Protein AF-A0A0B6RYE3-F1 (afdb_monomer_lite)

Sequence (145 aa):
MACMPGMAGQAITRSTQTKESIMPDEIMSYPKNVFTNDGQSDVDGFAPKLGAVAAQIKAAGKITVYYGFHGDDNGRLLVVFSADELEKSRDMAAGFPDATLVQVNGPNDPKIDYAKHNKDGQALFTWCDSDTYIKANKLLPDIIP

Radius of gyration: 22.28 Å; chains: 1; bounding box: 40×83×50 Å

Secondary structure (DSSP, 8-state):
------------------------SSEEEEGGGEEEE-S---HHHHHHHHHHHHHHHHHT-SEEEEESEEE-TTS-EEEEPPHHHHHHHHHHHTT-TTEEEEE-SSTT-TT--HHHHHHH--EEE-STTHHHHHHHTT-STTS--

Organism: Burkholderia plantarii (NCBI:txid41899)

Structure (mmCIF, N/CA/C/O backbone):
data_AF-A0A0B6RYE3-F1
#
_entry.id   AF-A0A0B6RYE3-F1
#
loop_
_atom_site.group_PDB
_atom_site.id
_atom_site.type_symbol
_atom_site.label_atom_id
_atom_site.label_alt_id
_atom_site.label_comp_id
_atom_site.label_asym_id
_atom_site.label_entity_id
_atom_site.label_seq_id
_atom_site.pdbx_PDB_ins_code
_atom_site.Cartn_x
_atom_site.Cartn_y
_atom_site.Cartn_z
_atom_site.occupancy
_atom_site.B_iso_or_equiv
_atom_site.auth_seq_id
_atom_site.auth_comp_id
_atom_site.auth_asym_id
_atom_site.auth_atom_id
_atom_site.pdbx_PDB_model_num
ATOM 1 N N . MET A 1 1 ? 23.753 69.635 -33.282 1.00 43.53 1 MET A N 1
ATOM 2 C CA . MET A 1 1 ? 23.540 68.171 -33.304 1.00 43.53 1 MET A CA 1
ATOM 3 C C . MET A 1 1 ? 23.662 67.682 -31.864 1.00 43.53 1 MET A C 1
ATOM 5 O O . MET A 1 1 ? 24.774 67.602 -31.377 1.00 43.53 1 MET A O 1
ATOM 9 N N . ALA A 1 2 ? 22.619 67.672 -31.030 1.00 42.03 2 ALA A N 1
ATOM 10 C CA . ALA A 1 2 ? 21.411 66.835 -31.069 1.00 42.03 2 ALA A CA 1
ATOM 11 C C . ALA A 1 2 ? 21.732 65.328 -31.034 1.00 42.03 2 ALA A C 1
ATOM 13 O O . ALA A 1 2 ? 22.058 64.762 -32.071 1.00 42.03 2 ALA A O 1
ATOM 14 N N . CYS A 1 3 ? 21.696 64.729 -29.834 1.00 39.06 3 CYS A N 1
ATOM 15 C CA . CYS A 1 3 ? 20.717 63.705 -29.419 1.00 39.06 3 CYS A CA 1
ATOM 16 C C . CYS A 1 3 ? 21.168 63.010 -28.112 1.00 39.06 3 CYS A C 1
ATOM 18 O O . CYS A 1 3 ? 22.161 62.293 -28.098 1.00 39.06 3 CYS A O 1
ATOM 20 N N . MET A 1 4 ? 20.404 63.199 -27.027 1.00 44.03 4 MET A N 1
ATOM 21 C CA . MET A 1 4 ? 20.179 62.147 -26.014 1.00 44.03 4 MET A CA 1
ATOM 22 C C . MET A 1 4 ? 19.138 61.165 -26.587 1.00 44.03 4 MET A C 1
ATOM 24 O O . MET A 1 4 ? 18.343 61.609 -27.422 1.00 44.03 4 MET A O 1
ATOM 28 N N . PRO A 1 5 ? 19.128 59.862 -26.230 1.00 49.38 5 PRO A N 1
ATOM 29 C CA . PRO A 1 5 ? 18.473 59.343 -25.005 1.00 49.38 5 PRO A CA 1
ATOM 30 C C . PRO A 1 5 ? 19.225 58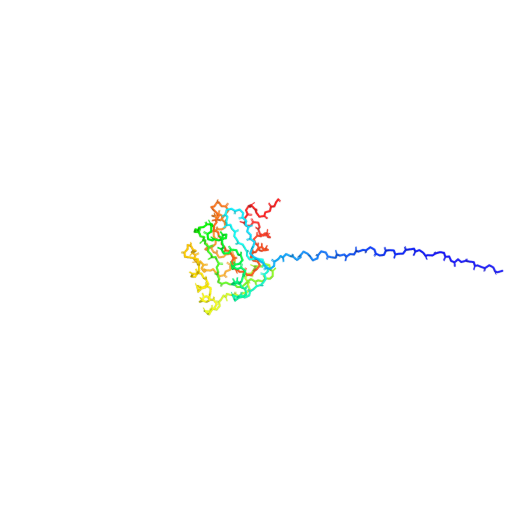.101 -24.434 1.00 49.38 5 PRO A C 1
ATOM 32 O O . PRO A 1 5 ? 20.230 57.689 -24.990 1.00 49.38 5 PRO A O 1
ATOM 35 N N . GLY A 1 6 ? 18.878 57.427 -23.338 1.00 38.09 6 GLY A N 1
ATOM 36 C CA . GLY A 1 6 ? 17.707 57.442 -22.476 1.00 38.09 6 GLY A CA 1
ATOM 37 C C . GLY A 1 6 ? 17.902 56.470 -21.300 1.00 38.09 6 GLY A C 1
ATOM 38 O O . GLY A 1 6 ? 18.824 55.656 -21.276 1.00 38.09 6 GLY A O 1
ATOM 39 N N . MET A 1 7 ? 17.017 56.600 -20.315 1.00 48.56 7 MET A N 1
ATOM 40 C CA . MET A 1 7 ? 16.872 55.711 -19.166 1.00 48.56 7 MET A CA 1
ATOM 41 C C . MET A 1 7 ? 16.452 54.291 -19.576 1.00 48.56 7 MET A C 1
ATOM 43 O O . MET A 1 7 ? 15.540 54.121 -20.379 1.00 48.56 7 MET A O 1
ATOM 47 N N . ALA A 1 8 ? 17.016 53.292 -18.905 1.00 48.19 8 ALA A N 1
ATOM 48 C CA . ALA A 1 8 ? 16.387 52.006 -18.604 1.00 48.19 8 ALA A CA 1
ATOM 49 C C . ALA A 1 8 ? 17.060 51.536 -17.304 1.00 48.19 8 ALA A C 1
ATOM 51 O O . ALA A 1 8 ? 18.280 51.495 -17.224 1.00 48.19 8 ALA A O 1
ATOM 52 N N . GLY A 1 9 ? 16.376 51.348 -16.183 1.00 39.22 9 GLY A N 1
ATOM 53 C CA . GLY A 1 9 ? 15.150 50.585 -16.021 1.00 39.22 9 GLY A CA 1
ATOM 54 C C . GLY A 1 9 ? 15.524 49.412 -15.118 1.00 39.22 9 GLY A C 1
ATOM 55 O O . GLY A 1 9 ? 16.202 48.489 -15.555 1.00 39.22 9 GLY A O 1
ATOM 56 N N . GLN A 1 10 ? 15.162 49.499 -13.837 1.00 48.09 10 GLN A N 1
ATOM 57 C CA . GLN A 1 10 ? 15.304 48.404 -12.879 1.00 48.09 10 GLN A CA 1
ATOM 58 C C . GLN A 1 10 ? 14.607 47.157 -13.429 1.00 48.09 10 GLN A C 1
ATOM 60 O O . GLN A 1 10 ? 13.411 47.191 -13.708 1.00 48.09 10 GLN A O 1
ATOM 65 N N . ALA A 1 11 ? 15.331 46.046 -13.509 1.00 42.38 11 ALA A N 1
ATOM 66 C CA . ALA A 1 11 ? 14.734 44.726 -13.623 1.00 42.38 11 ALA A CA 1
ATOM 67 C C . ALA A 1 11 ? 15.132 43.925 -12.382 1.00 42.38 11 ALA A C 1
ATOM 69 O O . ALA A 1 11 ? 16.135 43.219 -12.352 1.00 42.38 11 ALA A O 1
ATOM 70 N N . ILE A 1 12 ? 14.326 44.081 -11.331 1.00 49.03 12 ILE A N 1
ATOM 71 C CA . ILE A 1 12 ? 14.218 43.095 -10.260 1.00 49.03 12 ILE A CA 1
ATOM 72 C C . ILE A 1 12 ? 13.528 41.893 -10.905 1.00 49.03 12 ILE A C 1
ATOM 74 O O . ILE A 1 12 ? 12.302 41.872 -11.034 1.00 49.03 12 ILE A O 1
ATOM 78 N N . THR A 1 13 ? 14.291 40.908 -11.371 1.00 44.50 13 THR A N 1
ATOM 79 C CA . THR A 1 13 ? 13.702 39.630 -11.769 1.00 44.50 13 THR A CA 1
ATOM 80 C C . THR A 1 13 ? 13.305 38.891 -10.505 1.00 44.50 13 THR A C 1
ATOM 82 O O . THR A 1 13 ? 14.133 38.354 -9.771 1.00 44.50 13 THR A O 1
ATOM 85 N N . ARG A 1 14 ? 11.999 38.958 -10.244 1.00 41.44 14 ARG A N 1
ATOM 86 C CA . ARG A 1 14 ? 11.273 38.187 -9.244 1.00 41.44 14 ARG A CA 1
ATOM 87 C C . ARG A 1 14 ? 11.556 36.698 -9.407 1.00 41.44 14 ARG A C 1
ATOM 89 O O . ARG A 1 14 ? 11.612 36.184 -10.522 1.00 41.44 14 ARG A O 1
ATOM 96 N N . SER A 1 15 ? 11.645 36.042 -8.258 1.00 50.03 15 SER A N 1
ATOM 97 C CA . SER A 1 15 ? 11.611 34.600 -8.075 1.00 50.03 15 SER A CA 1
ATOM 98 C C . SER A 1 15 ? 10.591 33.921 -8.985 1.00 50.03 15 SER A C 1
ATOM 100 O O . SER A 1 15 ? 9.408 34.256 -8.964 1.00 50.03 15 SER A O 1
ATOM 102 N N . THR A 1 16 ? 11.032 32.884 -9.685 1.00 39.22 16 THR A N 1
ATOM 103 C CA . THR A 1 16 ? 10.190 31.715 -9.931 1.00 39.22 16 THR A CA 1
ATOM 104 C C . THR A 1 16 ? 10.890 30.547 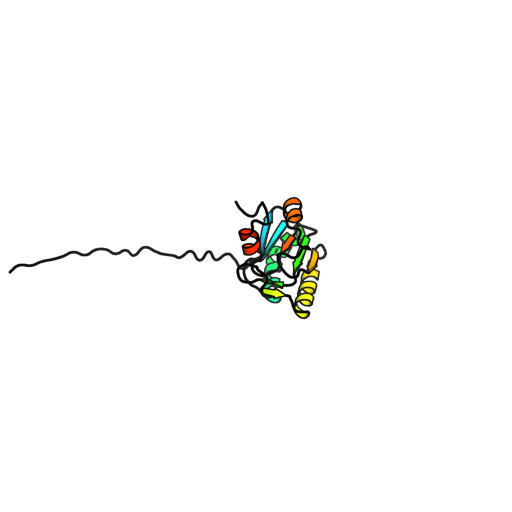-9.266 1.00 39.22 16 THR A C 1
ATOM 106 O O . THR A 1 16 ? 11.658 29.803 -9.859 1.00 39.22 16 THR A O 1
ATOM 109 N N . GLN A 1 17 ? 10.660 30.452 -7.959 1.00 43.00 17 GLN A N 1
ATOM 110 C CA . GLN A 1 17 ? 10.772 29.191 -7.255 1.00 43.00 17 GLN A CA 1
ATOM 111 C C . GLN A 1 17 ? 9.653 28.334 -7.856 1.00 43.00 17 GLN A C 1
ATOM 113 O O . GLN A 1 17 ? 8.482 28.480 -7.500 1.00 43.00 17 GLN A O 1
ATOM 118 N N . THR A 1 18 ? 9.970 27.548 -8.884 1.00 40.44 18 THR A N 1
ATOM 119 C CA . THR A 1 18 ? 9.106 26.442 -9.281 1.00 40.44 18 THR A CA 1
ATOM 120 C C . THR A 1 18 ? 8.954 25.581 -8.042 1.00 40.44 18 THR A C 1
ATOM 122 O O . THR A 1 18 ? 9.945 25.114 -7.489 1.00 40.44 18 THR A O 1
ATOM 125 N N . LYS A 1 19 ? 7.714 25.473 -7.558 1.00 43.47 19 LYS A N 1
ATOM 126 C CA . LYS A 1 19 ? 7.309 24.506 -6.545 1.00 43.47 19 LYS A CA 1
ATOM 127 C C . LYS A 1 19 ? 7.771 23.127 -7.011 1.00 43.47 19 LYS A C 1
ATOM 129 O O . LYS A 1 19 ? 7.059 22.458 -7.751 1.00 43.47 19 LYS A O 1
ATOM 134 N N . GLU A 1 20 ? 8.933 22.694 -6.553 1.00 40.88 20 GLU A N 1
ATOM 135 C CA . GLU A 1 20 ? 9.092 21.297 -6.208 1.00 40.88 20 GLU A CA 1
ATOM 136 C C . GLU A 1 20 ? 8.159 21.105 -5.015 1.00 40.88 20 GLU A C 1
ATOM 138 O O . GLU A 1 20 ? 8.484 21.431 -3.874 1.00 40.88 20 GLU A O 1
ATOM 143 N N . SER A 1 21 ? 6.928 20.673 -5.284 1.00 39.44 21 SER A N 1
ATOM 144 C CA . SER A 1 21 ? 6.215 19.897 -4.281 1.00 39.44 21 SER A CA 1
ATOM 145 C C . SER A 1 21 ? 7.026 18.616 -4.136 1.00 39.44 21 SER A C 1
ATOM 147 O O . SER A 1 21 ? 6.760 17.638 -4.820 1.00 39.44 21 SER A O 1
ATOM 149 N N . ILE A 1 22 ? 8.075 18.675 -3.311 1.00 41.56 22 ILE A N 1
ATOM 150 C CA . ILE A 1 22 ? 8.742 17.508 -2.750 1.00 41.56 22 ILE A CA 1
ATOM 151 C C . ILE A 1 22 ? 7.667 16.873 -1.871 1.00 41.56 22 ILE A C 1
ATOM 153 O O . ILE A 1 22 ? 7.527 17.232 -0.701 1.00 41.56 22 ILE A O 1
ATOM 157 N N . MET A 1 23 ? 6.792 16.066 -2.474 1.00 44.59 23 MET A N 1
ATOM 158 C CA . MET A 1 23 ? 5.996 15.154 -1.676 1.00 44.59 23 MET A CA 1
ATOM 159 C C . MET A 1 23 ? 6.986 14.115 -1.121 1.00 44.59 23 MET A C 1
ATOM 161 O O . MET A 1 23 ? 7.914 13.717 -1.833 1.00 44.59 23 MET A O 1
ATOM 165 N N . PRO A 1 24 ? 6.939 13.846 0.185 1.00 54.50 24 PRO A N 1
ATOM 166 C CA . PRO A 1 24 ? 7.957 13.055 0.857 1.00 54.50 24 PRO A CA 1
ATOM 167 C C . PRO A 1 24 ? 7.937 11.593 0.395 1.00 54.50 24 PRO A C 1
ATOM 169 O O . PRO A 1 24 ? 6.888 10.983 0.266 1.00 54.50 24 PRO A O 1
ATOM 172 N N . ASP A 1 25 ? 9.124 11.015 0.204 1.00 78.81 25 ASP A N 1
ATOM 173 C CA . ASP A 1 25 ? 9.325 9.581 -0.039 1.00 78.81 25 ASP A CA 1
ATOM 174 C C . ASP A 1 25 ? 8.998 8.773 1.238 1.00 78.81 25 ASP A C 1
ATOM 176 O O . ASP A 1 25 ? 9.887 8.323 1.963 1.00 78.81 25 ASP A O 1
ATOM 180 N N . GLU A 1 26 ? 7.712 8.670 1.584 1.00 89.75 26 GLU A N 1
ATOM 181 C CA . GLU A 1 26 ? 7.231 8.144 2.865 1.00 89.75 26 GLU A CA 1
ATOM 182 C C . GLU A 1 26 ? 5.912 7.359 2.755 1.00 89.75 26 GLU A C 1
ATOM 184 O O . GLU A 1 26 ? 5.302 7.236 1.693 1.00 89.75 26 GLU A O 1
ATOM 189 N N . ILE A 1 27 ? 5.470 6.792 3.883 1.00 92.44 27 ILE A N 1
ATOM 190 C CA . ILE A 1 27 ? 4.125 6.225 3.995 1.00 92.44 27 ILE A CA 1
ATOM 191 C C . ILE A 1 27 ? 3.157 7.318 4.441 1.00 92.44 27 ILE A C 1
ATOM 193 O O . ILE A 1 27 ? 3.226 7.793 5.578 1.00 92.44 27 ILE A O 1
ATOM 197 N N . MET A 1 28 ? 2.197 7.649 3.586 1.00 91.94 28 MET A N 1
ATOM 198 C CA . MET A 1 28 ? 1.111 8.559 3.926 1.00 91.94 28 MET A CA 1
ATOM 199 C C . MET A 1 28 ? 0.057 7.827 4.751 1.00 91.94 28 MET A C 1
ATOM 201 O O . MET A 1 28 ? -0.260 6.665 4.494 1.00 91.94 28 MET A O 1
ATOM 205 N N . SER A 1 29 ? -0.508 8.516 5.741 1.00 90.12 29 SER A N 1
ATOM 206 C CA . SER A 1 29 ? -1.568 7.990 6.605 1.00 90.12 29 SER A CA 1
ATOM 207 C C . SER A 1 29 ? -2.861 8.774 6.420 1.00 90.12 29 SER A C 1
ATOM 209 O O . SER A 1 29 ? -2.864 10.005 6.434 1.00 90.12 29 SER A O 1
ATOM 211 N N . TYR A 1 30 ? -3.969 8.052 6.323 1.00 87.38 30 TYR A N 1
ATOM 212 C CA . TYR A 1 30 ? -5.310 8.580 6.099 1.00 87.38 30 TYR A CA 1
ATOM 213 C C . TYR A 1 30 ? -6.288 8.097 7.174 1.00 87.38 30 TYR A C 1
ATOM 215 O O . TYR A 1 30 ? -5.992 7.148 7.915 1.00 87.38 30 TYR A O 1
ATOM 223 N N . PRO A 1 31 ? -7.476 8.725 7.276 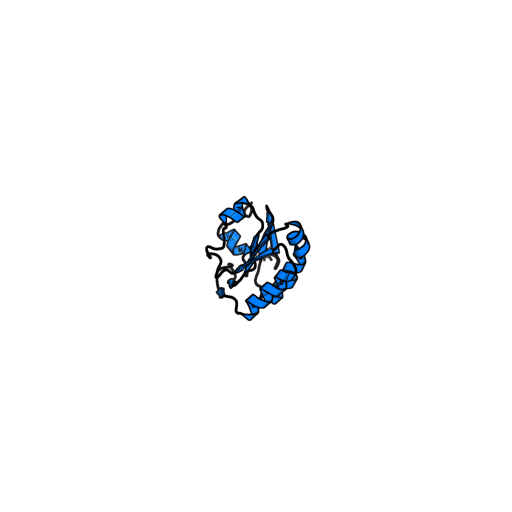1.00 86.81 31 PRO A N 1
ATOM 224 C CA . PRO A 1 31 ? -8.523 8.265 8.173 1.00 86.81 31 PRO A CA 1
ATOM 225 C C . PRO A 1 31 ? -8.836 6.778 8.018 1.00 86.81 31 PRO A C 1
ATOM 227 O O . PRO A 1 31 ? -8.617 6.160 6.977 1.00 86.81 31 PRO A O 1
ATOM 230 N N . LYS A 1 32 ? -9.364 6.202 9.102 1.00 86.50 32 LYS A N 1
ATOM 231 C CA . LYS A 1 32 ? -9.686 4.773 9.200 1.00 86.50 32 LYS A CA 1
ATOM 232 C C . LYS A 1 32 ? -8.467 3.855 9.012 1.00 86.50 32 LYS A C 1
ATOM 234 O O . LYS A 1 32 ? -8.623 2.695 8.657 1.00 86.50 32 LYS A O 1
ATOM 239 N N . ASN A 1 33 ? -7.256 4.333 9.307 1.00 90.81 33 ASN A N 1
ATOM 240 C CA . ASN A 1 33 ? -6.020 3.547 9.233 1.00 90.81 33 ASN A CA 1
ATOM 241 C C . ASN A 1 33 ? -5.728 3.023 7.820 1.00 90.81 33 ASN A C 1
ATOM 243 O O . ASN A 1 33 ? -5.436 1.837 7.633 1.00 90.81 33 ASN A O 1
ATOM 247 N N . VAL A 1 34 ? -5.870 3.894 6.822 1.00 91.94 34 VAL A N 1
ATOM 248 C CA . VAL A 1 34 ? -5.411 3.596 5.468 1.00 91.94 34 VAL A CA 1
ATOM 249 C C . VAL A 1 34 ? -4.040 4.217 5.251 1.00 91.94 34 VAL A C 1
ATOM 251 O O . VAL A 1 34 ? -3.824 5.377 5.585 1.00 91.94 34 VAL A O 1
ATOM 254 N N . PHE A 1 35 ? -3.128 3.436 4.692 1.00 93.19 35 PHE A N 1
ATOM 255 C CA . PHE A 1 35 ? -1.745 3.807 4.461 1.00 93.19 35 PHE A CA 1
ATOM 256 C C . PHE A 1 35 ? -1.390 3.606 2.986 1.00 93.19 35 PHE A C 1
ATOM 258 O O . PHE A 1 35 ? -1.741 2.581 2.394 1.00 93.19 35 PHE A O 1
ATOM 265 N N . THR A 1 36 ? -0.684 4.559 2.390 1.00 93.88 36 THR A N 1
ATOM 266 C CA . THR A 1 36 ? -0.203 4.486 1.000 1.00 93.88 36 THR A CA 1
ATOM 267 C C . THR A 1 36 ? 1.288 4.787 0.962 1.00 93.88 36 THR A C 1
ATOM 269 O O . THR A 1 36 ? 1.806 5.522 1.796 1.00 93.88 36 THR A O 1
ATOM 272 N N . ASN A 1 37 ? 1.989 4.205 0.001 1.00 93.62 37 ASN A N 1
ATOM 273 C CA . ASN A 1 37 ? 3.362 4.563 -0.325 1.00 93.62 37 ASN A CA 1
ATOM 274 C C . ASN A 1 37 ? 3.375 5.738 -1.310 1.00 93.62 37 ASN A C 1
ATOM 276 O O . ASN A 1 37 ? 2.805 5.606 -2.400 1.00 93.62 37 ASN A O 1
ATOM 280 N N . ASP A 1 38 ? 4.015 6.838 -0.922 1.00 91.06 38 ASP A N 1
ATOM 281 C CA . ASP A 1 38 ? 4.383 7.944 -1.807 1.00 91.06 38 ASP A CA 1
ATOM 282 C C . ASP A 1 38 ? 5.801 7.707 -2.355 1.00 91.06 38 ASP A C 1
ATOM 284 O O . ASP A 1 38 ? 6.684 7.172 -1.671 1.00 91.06 38 ASP A O 1
ATOM 288 N N . GLY A 1 39 ? 5.997 8.053 -3.624 1.00 89.12 39 GLY A N 1
ATOM 289 C CA . GLY A 1 39 ? 7.261 7.868 -4.328 1.00 89.12 39 GLY A CA 1
ATOM 290 C C . GLY A 1 39 ? 7.600 6.425 -4.729 1.00 89.12 39 GLY A C 1
ATOM 291 O O . GLY A 1 39 ? 6.825 5.472 -4.591 1.00 89.12 39 GLY A O 1
ATOM 292 N N . GLN A 1 40 ? 8.802 6.273 -5.284 1.00 88.94 40 GLN A N 1
ATOM 293 C CA . GLN A 1 40 ? 9.316 5.020 -5.837 1.00 88.94 40 GLN A CA 1
ATOM 294 C C . GLN A 1 40 ? 10.271 4.351 -4.850 1.00 88.94 40 GLN A C 1
ATOM 296 O O . GLN A 1 40 ? 11.145 4.993 -4.277 1.00 88.94 40 GLN A O 1
ATOM 301 N N . SER A 1 41 ? 10.143 3.041 -4.679 1.00 83.94 41 SER A N 1
ATOM 302 C CA . SER A 1 41 ? 11.077 2.254 -3.875 1.00 83.94 41 SER A CA 1
ATOM 303 C C . SER A 1 41 ? 11.053 0.804 -4.325 1.00 83.94 41 SER A C 1
ATOM 305 O O . SER A 1 41 ? 9.986 0.276 -4.636 1.00 83.94 41 SER A O 1
ATOM 307 N N . ASP A 1 42 ? 12.205 0.143 -4.299 1.00 86.31 42 ASP A N 1
ATOM 308 C CA . ASP A 1 42 ? 12.229 -1.314 -4.335 1.00 86.31 42 ASP A CA 1
ATOM 309 C C . ASP A 1 42 ? 11.769 -1.901 -2.983 1.00 86.31 42 ASP A C 1
ATOM 311 O O . ASP A 1 42 ? 11.441 -1.184 -2.030 1.00 86.31 42 ASP A O 1
ATOM 315 N N . VAL A 1 43 ? 11.717 -3.231 -2.901 1.00 85.56 43 VAL A N 1
ATOM 316 C CA . VAL A 1 43 ? 11.262 -3.939 -1.696 1.00 85.56 43 VAL A CA 1
ATOM 317 C C . VAL A 1 43 ? 12.158 -3.636 -0.486 1.00 85.56 43 VAL A C 1
ATOM 319 O O . VAL A 1 43 ? 11.651 -3.482 0.624 1.00 85.56 43 VAL A O 1
ATOM 322 N N . ASP A 1 44 ? 13.471 -3.495 -0.689 1.00 84.81 44 ASP A N 1
ATOM 323 C CA . ASP A 1 44 ? 14.425 -3.229 0.395 1.00 84.81 44 ASP A CA 1
ATOM 324 C C . ASP A 1 44 ? 14.323 -1.768 0.882 1.00 84.81 44 ASP A C 1
ATOM 326 O O . ASP A 1 44 ? 14.370 -1.500 2.084 1.00 84.81 44 ASP A O 1
ATOM 330 N N . GLY A 1 45 ? 14.103 -0.823 -0.034 1.00 84.25 45 GLY A N 1
ATOM 331 C CA . GLY A 1 45 ? 13.850 0.591 0.236 1.00 84.25 45 GLY A CA 1
ATOM 332 C C . GLY A 1 45 ? 12.486 0.860 0.873 1.00 84.25 45 GLY A C 1
ATOM 333 O O . GLY A 1 45 ? 12.301 1.891 1.517 1.00 84.25 45 GLY A O 1
ATOM 334 N N . PHE A 1 46 ? 11.546 -0.081 0.780 1.00 86.62 46 PHE A N 1
ATOM 335 C CA . PHE A 1 46 ? 10.261 0.006 1.471 1.00 86.62 46 PHE A CA 1
ATOM 336 C C . PHE A 1 46 ? 10.368 -0.285 2.979 1.00 86.62 46 PHE A C 1
ATOM 338 O O . PHE A 1 46 ? 9.664 0.324 3.789 1.00 86.62 46 PHE A O 1
ATOM 345 N N . ALA A 1 47 ? 11.282 -1.171 3.389 1.00 86.69 47 ALA A N 1
ATOM 346 C CA . ALA A 1 47 ? 11.500 -1.535 4.792 1.00 86.69 47 ALA A CA 1
ATOM 347 C C . ALA A 1 47 ? 11.743 -0.333 5.737 1.00 86.69 47 ALA A C 1
ATOM 349 O O . ALA A 1 47 ? 11.084 -0.259 6.782 1.00 86.69 47 ALA A O 1
ATOM 350 N N . PRO A 1 48 ? 12.635 0.633 5.427 1.00 87.81 48 PRO A N 1
ATOM 351 C CA . PRO A 1 48 ? 12.824 1.805 6.281 1.00 87.81 48 PRO A CA 1
ATOM 352 C C . PRO A 1 48 ? 11.570 2.688 6.362 1.00 87.81 48 PRO A C 1
ATOM 354 O O . PRO A 1 48 ? 11.269 3.196 7.444 1.00 87.81 48 PRO A O 1
ATOM 357 N N . LYS A 1 49 ? 10.793 2.813 5.274 1.00 89.62 49 LYS A N 1
ATOM 358 C CA . LYS A 1 49 ? 9.524 3.563 5.269 1.00 89.62 49 LYS A CA 1
ATOM 359 C C . LYS A 1 49 ? 8.498 2.924 6.204 1.00 89.62 49 LYS A C 1
ATOM 361 O O . LYS A 1 49 ? 7.900 3.607 7.033 1.00 89.62 49 LYS A O 1
ATOM 366 N N . LEU A 1 50 ? 8.360 1.596 6.146 1.00 88.31 50 LEU A N 1
ATOM 367 C CA . LEU A 1 50 ? 7.534 0.835 7.089 1.00 88.31 50 LEU A CA 1
ATOM 368 C C . LEU A 1 50 ? 7.977 1.034 8.537 1.00 88.31 50 LEU A C 1
ATOM 370 O O . LEU A 1 50 ? 7.135 1.171 9.423 1.00 88.31 50 LEU A O 1
ATOM 374 N N . GLY A 1 51 ? 9.289 1.058 8.787 1.00 87.44 51 GLY A N 1
ATOM 375 C CA . GLY A 1 51 ? 9.854 1.291 10.114 1.00 87.44 51 GLY A CA 1
ATOM 376 C C . GLY A 1 51 ? 9.388 2.609 10.738 1.00 87.44 51 GLY A C 1
ATOM 377 O O . GLY A 1 51 ? 9.057 2.634 11.925 1.00 87.44 51 GLY A O 1
ATOM 378 N N . ALA A 1 52 ? 9.288 3.675 9.938 1.00 89.06 52 ALA A N 1
ATOM 379 C CA . ALA A 1 52 ? 8.862 4.998 10.397 1.00 89.06 52 ALA A CA 1
ATOM 380 C C . ALA A 1 52 ? 7.399 5.031 10.880 1.00 89.06 52 ALA A C 1
ATOM 382 O O . ALA A 1 52 ? 7.084 5.715 11.854 1.00 89.06 52 ALA A O 1
ATOM 383 N N . VAL A 1 53 ? 6.516 4.245 10.255 1.00 89.50 53 VAL A N 1
ATOM 384 C CA . VAL A 1 53 ? 5.079 4.177 10.593 1.00 89.50 53 VAL A CA 1
ATOM 385 C C . VAL A 1 53 ? 4.687 2.910 11.360 1.00 89.50 53 VAL A C 1
ATOM 387 O O . VAL A 1 53 ? 3.512 2.692 11.663 1.00 89.50 53 VAL A O 1
ATOM 390 N N . ALA A 1 54 ? 5.652 2.068 11.737 1.00 90.00 54 ALA A N 1
ATOM 391 C CA . ALA A 1 54 ? 5.389 0.754 12.323 1.00 90.00 54 ALA A CA 1
ATOM 392 C C . ALA A 1 54 ? 4.524 0.819 13.593 1.00 90.00 54 ALA A C 1
ATOM 394 O O . ALA A 1 54 ? 3.678 -0.048 13.815 1.00 90.00 54 ALA A O 1
ATOM 395 N N . ALA A 1 55 ? 4.713 1.845 14.428 1.00 90.19 55 ALA A N 1
ATOM 396 C CA . ALA A 1 55 ? 3.910 2.048 15.633 1.00 90.19 55 ALA A CA 1
ATOM 397 C C . ALA A 1 55 ? 2.443 2.382 15.309 1.00 90.19 55 ALA A C 1
ATOM 399 O O . ALA A 1 55 ? 1.544 1.880 15.980 1.00 90.19 55 ALA A O 1
ATOM 400 N N . GLN A 1 56 ? 2.200 3.179 14.265 1.00 90.38 56 GLN A N 1
ATOM 401 C CA . GLN A 1 56 ? 0.854 3.539 13.811 1.00 90.38 56 GLN A CA 1
ATOM 402 C C . GLN A 1 56 ? 0.142 2.328 13.206 1.00 90.38 56 GLN A C 1
ATOM 404 O O . GLN A 1 56 ? -1.001 2.054 13.559 1.00 90.38 56 GLN A O 1
ATOM 409 N N . ILE A 1 57 ? 0.846 1.552 12.377 1.00 89.25 57 ILE A N 1
ATOM 410 C CA . ILE A 1 57 ? 0.333 0.299 11.810 1.00 89.25 57 ILE A CA 1
ATOM 411 C C . ILE A 1 57 ? -0.042 -0.688 12.924 1.00 89.25 57 ILE A C 1
ATOM 413 O O . ILE A 1 57 ? -1.127 -1.259 12.905 1.00 89.25 57 ILE A O 1
ATOM 417 N N . LYS A 1 58 ? 0.815 -0.857 13.939 1.00 89.44 58 LYS A N 1
ATOM 418 C CA . LYS A 1 58 ? 0.516 -1.730 15.087 1.00 89.44 58 LYS A CA 1
ATOM 419 C C . LYS A 1 58 ? -0.668 -1.218 15.912 1.00 89.44 58 LYS A C 1
ATOM 421 O O . LYS A 1 58 ? -1.495 -2.013 16.343 1.00 89.44 58 LYS A O 1
ATOM 426 N N . ALA A 1 59 ? -0.778 0.097 16.109 1.00 89.44 59 ALA A N 1
ATOM 427 C CA . ALA A 1 59 ? -1.900 0.708 16.823 1.00 89.44 59 ALA A CA 1
ATOM 428 C C . ALA A 1 59 ? -3.232 0.599 16.056 1.00 89.44 59 ALA A C 1
ATOM 430 O O . ALA A 1 59 ? -4.286 0.506 16.682 1.00 89.44 59 ALA A O 1
ATOM 431 N N . ALA A 1 60 ? -3.191 0.561 14.720 1.00 87.00 60 ALA A N 1
ATOM 432 C CA . ALA A 1 60 ? -4.356 0.324 13.868 1.00 87.00 60 ALA A CA 1
ATOM 433 C C . ALA A 1 60 ? -4.942 -1.096 14.005 1.00 87.00 60 ALA A C 1
ATOM 435 O O . ALA A 1 60 ? -6.083 -1.340 13.594 1.00 87.00 60 ALA A O 1
ATOM 436 N N . GLY A 1 61 ? -4.182 -2.023 14.596 1.00 87.94 61 GLY A N 1
ATOM 437 C CA . GLY A 1 61 ? -4.570 -3.413 14.790 1.00 87.94 61 GLY A CA 1
ATOM 438 C C . GLY A 1 61 ? -4.512 -4.205 13.487 1.00 87.94 61 GLY A C 1
ATOM 439 O O . GLY A 1 61 ? -3.530 -4.148 12.750 1.00 87.94 61 GLY A O 1
ATOM 440 N N . LYS A 1 62 ? -5.568 -4.975 13.206 1.00 91.19 62 LYS A N 1
ATOM 441 C CA . LYS A 1 62 ? -5.627 -5.809 12.001 1.00 91.19 62 LYS A CA 1
ATOM 442 C C . LYS A 1 62 ? -5.720 -4.945 10.753 1.00 91.19 62 LYS A C 1
ATOM 444 O O . LYS A 1 62 ? -6.702 -4.227 10.599 1.00 91.19 62 LYS A O 1
ATOM 449 N N . ILE A 1 63 ? -4.744 -5.069 9.857 1.00 92.06 63 ILE A N 1
ATOM 450 C CA . ILE A 1 63 ? -4.719 -4.373 8.564 1.00 92.06 63 ILE A CA 1
ATOM 451 C C . ILE A 1 63 ? -4.575 -5.360 7.405 1.00 92.06 63 ILE A C 1
ATOM 453 O O . ILE A 1 63 ? -4.023 -6.448 7.562 1.00 92.06 63 ILE A O 1
ATOM 457 N N . THR A 1 64 ? -5.047 -4.975 6.223 1.00 94.94 64 THR A N 1
ATOM 458 C CA . THR A 1 64 ? -4.805 -5.703 4.970 1.00 94.94 64 THR A CA 1
ATOM 459 C C . THR A 1 64 ? -3.655 -5.050 4.217 1.00 94.94 64 THR A C 1
ATOM 461 O O . THR A 1 64 ? -3.695 -3.853 3.968 1.00 94.94 64 THR A O 1
ATOM 464 N N . VAL A 1 65 ? -2.641 -5.812 3.827 1.00 94.50 65 VAL A N 1
ATOM 465 C CA . VAL A 1 65 ? -1.482 -5.303 3.086 1.00 94.50 65 VAL A CA 1
ATOM 466 C C . VAL A 1 65 ? -1.541 -5.818 1.655 1.00 94.50 65 VAL A C 1
ATOM 468 O O . VAL A 1 65 ? -1.501 -7.029 1.427 1.00 94.50 65 VAL A O 1
ATOM 471 N N . TYR A 1 66 ? -1.619 -4.907 0.692 1.00 95.94 66 TYR A N 1
ATOM 472 C CA . TYR A 1 66 ? -1.631 -5.226 -0.730 1.00 95.94 66 TYR A CA 1
ATOM 473 C C . TYR A 1 66 ? -0.239 -5.067 -1.326 1.00 95.94 66 TYR A C 1
ATOM 475 O O . TYR A 1 66 ? 0.301 -3.962 -1.349 1.00 95.94 66 TYR A O 1
ATOM 483 N N . TYR A 1 67 ? 0.302 -6.176 -1.828 1.00 95.12 67 TYR A N 1
ATOM 484 C CA . TYR A 1 67 ? 1.663 -6.291 -2.354 1.00 95.12 67 TYR A CA 1
ATOM 485 C C . TYR A 1 67 ? 1.683 -7.137 -3.634 1.00 95.12 67 TYR A C 1
ATOM 487 O O . TYR A 1 67 ? 0.721 -7.853 -3.912 1.00 95.12 67 TYR A O 1
ATOM 495 N N . GLY A 1 68 ? 2.785 -7.119 -4.387 1.00 95.44 68 GLY A N 1
ATOM 496 C CA . GLY A 1 68 ? 2.993 -8.060 -5.497 1.00 95.44 68 GLY A CA 1
ATOM 497 C C . GLY A 1 68 ? 3.305 -7.435 -6.851 1.00 95.44 68 GLY A C 1
ATOM 498 O O . GLY A 1 68 ? 3.425 -8.171 -7.830 1.00 95.44 68 GLY A O 1
ATOM 499 N N . PHE A 1 69 ? 3.457 -6.113 -6.932 1.00 95.81 69 PHE A N 1
ATOM 500 C CA . PHE A 1 69 ? 3.886 -5.440 -8.153 1.00 95.81 69 PHE A CA 1
ATOM 501 C C . PHE A 1 69 ? 4.571 -4.102 -7.862 1.00 95.81 69 PHE A C 1
ATOM 503 O O . PHE A 1 69 ? 4.315 -3.467 -6.838 1.00 95.81 69 PHE A O 1
ATOM 510 N N . HIS A 1 70 ? 5.414 -3.678 -8.798 1.00 94.12 70 HIS A N 1
ATOM 511 C CA . HIS A 1 70 ? 5.977 -2.336 -8.884 1.00 94.12 70 HIS A CA 1
ATOM 512 C C . HIS A 1 70 ? 5.086 -1.442 -9.736 1.00 94.12 70 HIS A C 1
ATOM 514 O O . HIS A 1 70 ? 4.615 -1.852 -10.806 1.00 94.12 70 HIS A O 1
ATOM 520 N N . GLY A 1 71 ? 4.864 -0.225 -9.246 1.00 91.94 71 GLY A N 1
ATOM 521 C CA . GLY A 1 71 ? 4.159 0.829 -9.966 1.00 91.94 71 GLY A CA 1
ATOM 522 C C . GLY A 1 71 ? 5.101 1.663 -10.842 1.00 91.94 71 GLY A C 1
ATOM 523 O O . GLY A 1 71 ? 6.308 1.644 -10.629 1.00 91.94 71 GLY A O 1
ATOM 524 N N . ASP A 1 72 ? 4.561 2.395 -11.814 1.00 92.69 72 ASP A N 1
ATOM 525 C CA . ASP A 1 72 ? 5.233 3.547 -12.426 1.00 92.69 72 ASP A CA 1
ATOM 526 C C . ASP A 1 72 ? 5.120 4.793 -11.518 1.00 92.69 72 ASP A C 1
ATOM 528 O O . ASP A 1 72 ? 4.558 4.724 -10.423 1.00 92.69 72 ASP A O 1
ATOM 532 N N . ASP A 1 73 ? 5.597 5.952 -11.982 1.00 89.62 73 ASP A N 1
ATOM 533 C CA . ASP A 1 73 ? 5.479 7.251 -11.284 1.00 89.62 73 ASP A CA 1
ATOM 534 C C . ASP A 1 73 ? 4.029 7.764 -11.143 1.00 89.62 73 ASP A C 1
ATOM 536 O O . ASP A 1 73 ? 3.792 8.891 -10.730 1.00 89.62 73 ASP A O 1
ATOM 540 N N . ASN A 1 74 ? 3.031 6.978 -11.554 1.00 89.94 74 ASN A N 1
ATOM 541 C CA . ASN A 1 74 ? 1.612 7.246 -11.323 1.00 89.94 74 ASN A CA 1
ATOM 542 C C . ASN A 1 74 ? 0.947 6.104 -10.535 1.00 89.94 74 ASN A C 1
ATOM 544 O O . ASN A 1 74 ? -0.285 6.001 -10.528 1.00 89.94 74 ASN A O 1
ATOM 548 N N . GLY A 1 75 ? 1.746 5.190 -9.977 1.00 89.12 75 GLY A N 1
ATOM 549 C CA . GLY A 1 75 ? 1.330 3.967 -9.298 1.00 89.12 75 GLY A CA 1
ATOM 550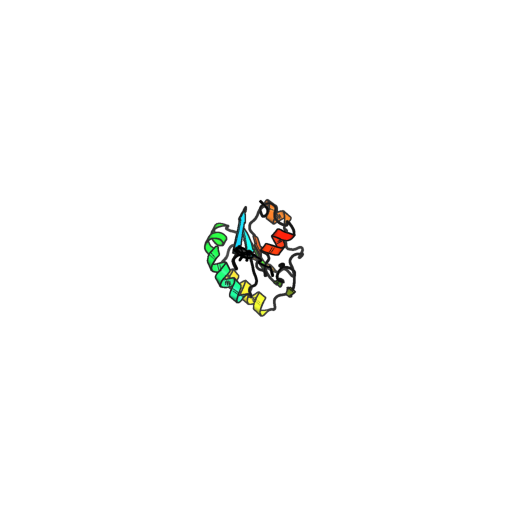 C C . GLY A 1 75 ? 0.532 2.984 -10.152 1.00 89.12 75 GLY A C 1
ATOM 551 O O . GLY A 1 75 ? -0.210 2.152 -9.620 1.00 89.12 75 GLY A O 1
ATOM 552 N N . ARG A 1 76 ? 0.655 3.058 -11.483 1.00 92.81 76 ARG A N 1
ATOM 553 C CA . ARG A 1 76 ? 0.085 2.073 -12.414 1.00 92.81 76 ARG A CA 1
ATOM 554 C C . ARG A 1 76 ? 1.008 0.873 -12.523 1.00 92.81 76 ARG A C 1
ATOM 556 O O . ARG A 1 76 ? 2.209 1.010 -12.373 1.00 92.81 76 ARG A O 1
ATOM 563 N N . LEU A 1 77 ? 0.456 -0.296 -12.838 1.00 95.12 77 LEU A N 1
ATOM 564 C CA . LEU A 1 77 ? 1.247 -1.516 -13.008 1.00 95.12 77 LEU A CA 1
ATOM 565 C C . LEU A 1 77 ? 2.399 -1.311 -14.009 1.00 95.12 77 LEU A C 1
ATOM 567 O O . LEU A 1 77 ? 2.147 -1.081 -15.192 1.00 95.12 77 LEU A O 1
ATOM 571 N N . LEU A 1 78 ? 3.633 -1.475 -13.530 1.00 94.31 78 LEU A N 1
ATOM 572 C CA . LEU A 1 78 ? 4.840 -1.543 -14.349 1.00 94.31 78 LEU A CA 1
ATOM 573 C C . LEU A 1 78 ? 5.281 -3.001 -14.532 1.00 94.31 78 LEU A C 1
ATOM 575 O O . LEU A 1 78 ? 5.404 -3.480 -15.658 1.00 94.31 78 LEU A O 1
ATOM 579 N N . VAL A 1 79 ? 5.485 -3.722 -13.425 1.00 95.19 79 VAL A N 1
ATOM 580 C CA . VAL A 1 79 ? 5.918 -5.128 -13.431 1.00 95.19 79 VAL A CA 1
ATOM 581 C C . VAL A 1 79 ? 5.468 -5.843 -12.157 1.00 95.19 79 VAL A C 1
ATOM 583 O O . VAL A 1 79 ? 5.415 -5.240 -11.091 1.00 95.19 79 VAL A O 1
ATOM 586 N N . VAL A 1 80 ? 5.125 -7.129 -12.249 1.00 96.06 80 VAL A N 1
ATOM 587 C CA . VAL A 1 80 ? 4.808 -7.960 -11.073 1.00 96.06 80 VAL A CA 1
ATOM 588 C C . VAL A 1 80 ? 6.081 -8.376 -10.337 1.00 96.06 80 VAL A C 1
ATOM 590 O O . VAL A 1 80 ? 7.131 -8.534 -10.955 1.00 96.06 80 VAL A O 1
ATOM 593 N N . PHE A 1 81 ? 5.984 -8.582 -9.027 1.00 95.62 81 PHE A N 1
ATOM 594 C CA . PHE A 1 81 ? 7.108 -9.045 -8.217 1.00 95.62 81 PHE A CA 1
ATOM 595 C C . PHE A 1 81 ? 7.605 -10.418 -8.677 1.00 95.62 81 PHE A C 1
ATOM 597 O O . PHE A 1 81 ? 6.829 -11.329 -8.981 1.00 95.62 81 PHE A O 1
ATOM 604 N N . SER A 1 82 ? 8.923 -10.564 -8.670 1.00 95.69 82 SER A N 1
ATOM 605 C CA . SER A 1 82 ? 9.621 -11.842 -8.744 1.00 95.69 82 SER A CA 1
ATOM 606 C C . SER A 1 82 ? 9.379 -12.696 -7.491 1.00 95.69 82 SER A C 1
ATOM 608 O O . SER A 1 82 ? 8.854 -12.228 -6.479 1.00 95.69 82 SER A O 1
ATOM 610 N N . ALA A 1 83 ? 9.776 -13.972 -7.542 1.00 95.44 83 ALA A N 1
ATOM 611 C CA . ALA A 1 83 ? 9.683 -14.866 -6.386 1.00 95.44 83 ALA A CA 1
ATOM 612 C C . ALA A 1 83 ? 10.453 -14.321 -5.168 1.00 95.44 83 ALA A C 1
ATOM 614 O O . ALA A 1 83 ? 9.897 -14.297 -4.071 1.00 95.44 83 ALA A O 1
ATOM 615 N N . ASP A 1 84 ? 11.666 -13.810 -5.386 1.00 95.44 84 ASP A N 1
ATOM 616 C CA . ASP A 1 84 ? 12.520 -13.245 -4.337 1.00 95.44 84 ASP A CA 1
ATOM 617 C C . ASP A 1 84 ? 11.866 -12.017 -3.682 1.00 95.44 84 ASP A C 1
ATOM 619 O O . ASP A 1 84 ? 11.878 -11.860 -2.464 1.00 95.44 84 ASP A O 1
ATOM 623 N N . GLU A 1 85 ? 11.229 -11.151 -4.472 1.00 94.94 85 GLU A N 1
ATOM 624 C CA . GLU A 1 85 ? 10.522 -9.968 -3.964 1.00 94.94 85 GLU A CA 1
ATOM 625 C C . GLU A 1 85 ? 9.263 -10.330 -3.172 1.00 94.94 85 GLU A C 1
ATOM 627 O O . GLU A 1 85 ? 8.953 -9.694 -2.159 1.00 94.94 85 GLU A O 1
ATOM 632 N N . LEU A 1 86 ? 8.543 -11.371 -3.600 1.00 94.38 86 LEU A N 1
ATOM 633 C CA . LEU A 1 86 ? 7.415 -11.913 -2.847 1.00 94.38 86 LEU A CA 1
ATOM 634 C C . LEU A 1 86 ? 7.872 -12.511 -1.511 1.00 94.38 86 LEU A C 1
ATOM 636 O O . LEU A 1 86 ? 7.191 -12.312 -0.506 1.00 94.38 86 LEU A O 1
ATOM 640 N N . GLU A 1 87 ? 8.998 -13.226 -1.486 1.00 94.56 87 GLU A N 1
ATOM 641 C CA . GLU A 1 87 ? 9.576 -13.793 -0.263 1.00 94.56 87 GLU A CA 1
ATOM 642 C C . GLU A 1 87 ? 10.019 -12.690 0.704 1.00 94.56 87 GLU A C 1
ATOM 644 O O . GLU A 1 87 ? 9.524 -12.636 1.829 1.00 94.56 87 GLU A O 1
ATOM 649 N N . LYS A 1 88 ? 10.810 -11.718 0.234 1.00 92.56 88 LYS A N 1
ATOM 650 C CA . LYS A 1 88 ? 11.217 -10.548 1.031 1.00 92.56 88 LYS A CA 1
ATOM 651 C C . LYS A 1 88 ? 10.025 -9.792 1.618 1.00 92.56 88 LYS A C 1
ATOM 653 O O . LYS A 1 88 ? 10.041 -9.394 2.781 1.00 92.56 88 LYS A O 1
ATOM 658 N N . SER A 1 89 ? 8.963 -9.613 0.832 1.00 91.69 89 SER A N 1
ATOM 659 C CA . SER A 1 89 ? 7.739 -8.952 1.300 1.00 91.69 89 SER A CA 1
ATOM 660 C C . SER A 1 89 ? 7.067 -9.720 2.442 1.00 91.69 89 SER A C 1
ATOM 662 O O . SER A 1 89 ? 6.554 -9.111 3.382 1.00 91.69 89 SER A O 1
ATOM 664 N N . ARG A 1 90 ? 7.080 -11.057 2.389 1.00 91.12 90 ARG A N 1
ATOM 665 C CA . ARG A 1 90 ? 6.550 -11.911 3.462 1.00 91.12 90 ARG A CA 1
ATOM 666 C C . ARG A 1 90 ? 7.411 -11.844 4.717 1.00 91.12 90 ARG A C 1
ATOM 668 O O . ARG A 1 90 ? 6.852 -11.740 5.807 1.00 91.12 90 ARG A O 1
ATOM 675 N N . ASP A 1 91 ? 8.731 -11.831 4.567 1.00 91.25 91 ASP A N 1
ATOM 676 C CA . ASP A 1 91 ? 9.658 -11.698 5.694 1.00 91.25 91 ASP A CA 1
ATOM 677 C C . ASP A 1 91 ? 9.488 -10.355 6.408 1.00 91.25 91 ASP A C 1
ATOM 679 O O . ASP A 1 91 ? 9.404 -10.307 7.636 1.00 91.25 91 ASP A O 1
ATOM 683 N N . MET A 1 92 ? 9.331 -9.260 5.655 1.00 88.69 92 MET A N 1
ATOM 684 C CA . MET A 1 92 ? 9.013 -7.951 6.237 1.00 88.69 92 MET A CA 1
ATOM 685 C C . MET A 1 92 ? 7.689 -7.967 7.011 1.00 88.69 92 MET A C 1
ATOM 687 O O . MET A 1 92 ? 7.585 -7.386 8.095 1.00 88.69 92 MET A O 1
ATOM 691 N N . ALA A 1 93 ? 6.675 -8.661 6.491 1.00 88.50 93 ALA A N 1
ATOM 692 C CA . ALA A 1 93 ? 5.369 -8.753 7.134 1.00 88.50 93 ALA A CA 1
ATOM 693 C C . ALA A 1 93 ? 5.383 -9.551 8.445 1.00 88.50 93 ALA A C 1
ATOM 695 O O . ALA A 1 93 ? 4.508 -9.342 9.284 1.00 88.50 93 ALA A O 1
ATOM 696 N N . ALA A 1 94 ? 6.387 -10.404 8.681 1.00 87.19 94 ALA A N 1
ATOM 697 C CA . ALA A 1 94 ? 6.530 -11.132 9.943 1.00 87.19 94 ALA A CA 1
ATOM 698 C C . ALA A 1 94 ? 6.656 -10.195 11.165 1.00 87.19 94 ALA A C 1
ATOM 700 O O . ALA A 1 94 ? 6.313 -10.582 12.282 1.00 87.19 94 ALA A O 1
ATOM 701 N N . GLY A 1 95 ? 7.080 -8.938 10.964 1.00 86.44 95 GLY A N 1
ATOM 702 C CA . GLY A 1 95 ? 7.102 -7.897 12.001 1.00 86.44 95 GLY A CA 1
ATOM 703 C C . GLY A 1 95 ? 5.724 -7.343 12.402 1.00 86.44 95 GLY A C 1
ATOM 704 O O . GLY A 1 95 ? 5.631 -6.567 13.363 1.00 86.44 95 GLY A O 1
ATOM 705 N N . PHE A 1 96 ? 4.665 -7.737 11.690 1.00 88.75 96 PHE A N 1
ATOM 706 C CA . PHE A 1 96 ? 3.293 -7.251 11.833 1.00 88.75 96 PHE A CA 1
ATOM 707 C C . PHE A 1 96 ? 2.310 -8.438 11.883 1.00 88.75 96 PHE A C 1
ATOM 709 O O . PHE A 1 96 ? 1.608 -8.699 10.911 1.00 88.75 96 PHE A O 1
ATOM 716 N N . PRO A 1 97 ? 2.221 -9.172 13.007 1.00 85.31 97 PRO A N 1
ATOM 717 C CA . PRO A 1 97 ? 1.446 -10.419 13.090 1.00 85.31 97 PRO A CA 1
ATOM 718 C C . PRO A 1 97 ? -0.068 -10.251 12.876 1.00 85.31 97 PRO A C 1
ATOM 720 O O . PRO A 1 97 ? -0.747 -11.214 12.532 1.00 85.31 97 PRO A O 1
ATOM 723 N N . ASP A 1 98 ? -0.598 -9.040 13.059 1.00 89.69 98 ASP A N 1
ATOM 724 C CA . ASP A 1 98 ? -2.003 -8.712 12.792 1.00 89.69 98 ASP A CA 1
ATOM 725 C C . ASP A 1 98 ? -2.263 -8.303 11.327 1.00 89.69 98 ASP A C 1
ATOM 727 O O . ASP A 1 98 ? -3.412 -8.068 10.940 1.00 89.69 98 ASP A O 1
ATOM 731 N N . ALA A 1 99 ? -1.220 -8.224 10.493 1.00 91.25 99 ALA A N 1
ATOM 732 C CA . ALA A 1 99 ? -1.343 -7.903 9.079 1.00 91.25 99 ALA A CA 1
ATOM 733 C C . ALA A 1 99 ? -1.754 -9.133 8.257 1.00 91.25 99 ALA A C 1
ATOM 735 O O . ALA A 1 99 ? -1.161 -10.207 8.339 1.00 91.25 99 ALA A O 1
ATOM 736 N N . THR A 1 100 ? -2.755 -8.958 7.398 1.00 93.50 100 THR A N 1
ATOM 737 C CA . THR A 1 100 ? -3.139 -9.943 6.384 1.00 93.50 100 THR A CA 1
ATOM 738 C C . THR A 1 100 ? -2.544 -9.542 5.045 1.00 93.50 100 THR A C 1
ATOM 740 O O . THR A 1 100 ? -2.940 -8.532 4.468 1.00 93.50 100 THR A O 1
ATOM 743 N N . LEU A 1 101 ? -1.611 -10.340 4.529 1.00 94.00 101 LEU A N 1
ATOM 744 C CA . LEU A 1 101 ? -1.032 -10.116 3.208 1.00 94.00 101 LEU A CA 1
ATOM 745 C C . LEU A 1 101 ? -1.971 -10.585 2.092 1.00 94.00 101 LEU A C 1
ATOM 747 O O . LEU A 1 101 ? -2.434 -11.726 2.092 1.00 94.00 101 LEU A O 1
ATOM 751 N N . VAL A 1 102 ? -2.174 -9.737 1.088 1.00 96.12 102 VAL A N 1
ATOM 752 C CA . VAL A 1 102 ? -2.940 -10.047 -0.121 1.00 96.12 102 VAL A CA 1
ATOM 753 C C . VAL A 1 102 ? -2.086 -9.743 -1.343 1.00 96.12 102 VA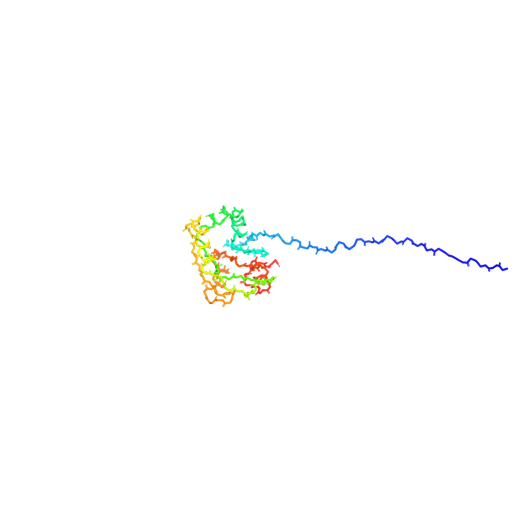L A C 1
ATOM 755 O O . VAL A 1 102 ? -1.801 -8.589 -1.652 1.00 96.12 102 VAL A O 1
ATOM 758 N N . GLN A 1 103 ? -1.682 -10.801 -2.047 1.00 96.56 103 GLN A N 1
ATOM 759 C CA . GLN A 1 103 ? -0.923 -10.662 -3.286 1.00 96.56 103 GLN A CA 1
ATOM 760 C C . GLN A 1 103 ? -1.852 -10.236 -4.427 1.00 96.56 103 GLN A C 1
ATOM 762 O O . GLN A 1 103 ? -2.835 -10.930 -4.723 1.00 96.56 103 GLN A O 1
ATOM 767 N N . VAL A 1 104 ? -1.499 -9.142 -5.091 1.00 96.62 104 VAL A N 1
ATOM 768 C CA . VAL A 1 104 ? -2.229 -8.526 -6.203 1.00 96.62 104 VAL A CA 1
ATOM 769 C C . VAL A 1 104 ? -1.322 -8.357 -7.416 1.00 96.62 104 VAL A C 1
ATOM 771 O O . VAL A 1 104 ? -0.117 -8.174 -7.278 1.00 96.62 104 VAL A O 1
ATOM 774 N N . ASN A 1 105 ? -1.908 -8.410 -8.611 1.00 95.00 105 ASN A N 1
ATOM 775 C CA . ASN A 1 105 ? -1.175 -8.290 -9.878 1.00 95.00 105 ASN A CA 1
ATOM 776 C C . ASN A 1 105 ? -1.210 -6.872 -10.471 1.00 95.00 105 ASN A C 1
ATOM 778 O O . ASN A 1 105 ? -0.811 -6.671 -11.614 1.00 95.00 105 ASN A O 1
ATOM 782 N N . GLY A 1 106 ? -1.746 -5.901 -9.735 1.00 95.00 106 GLY A N 1
ATOM 783 C CA . GLY A 1 106 ? -1.893 -4.517 -10.168 1.00 95.00 106 GLY A CA 1
ATOM 784 C C . GLY A 1 106 ? -2.965 -3.787 -9.358 1.00 95.00 106 GLY A C 1
ATOM 785 O O . GLY A 1 106 ? -3.684 -4.414 -8.578 1.00 95.00 106 GLY A O 1
ATOM 786 N N . PRO A 1 107 ? -3.132 -2.472 -9.567 1.00 93.62 107 PRO A N 1
ATOM 787 C CA . PRO A 1 107 ? -4.048 -1.667 -8.763 1.00 93.62 107 PRO A CA 1
ATOM 788 C C . PRO A 1 107 ? -5.534 -1.912 -9.090 1.00 93.62 107 PRO A C 1
ATOM 790 O O . PRO A 1 107 ? -6.406 -1.584 -8.301 1.00 93.62 107 PRO A O 1
ATOM 793 N N . ASN A 1 108 ? -5.839 -2.535 -10.232 1.00 93.50 108 ASN A N 1
ATOM 794 C CA . ASN A 1 108 ? -7.202 -2.933 -10.604 1.00 93.50 108 ASN A CA 1
ATOM 795 C C . ASN A 1 108 ? -7.508 -4.405 -10.262 1.00 93.50 108 ASN A C 1
ATOM 797 O O . ASN A 1 108 ? -8.491 -4.957 -10.758 1.00 93.50 108 ASN A O 1
ATOM 801 N N . ASP A 1 109 ? -6.644 -5.081 -9.495 1.00 96.12 109 ASP A N 1
ATOM 802 C CA . ASP A 1 109 ? -6.866 -6.477 -9.115 1.00 96.12 109 ASP A CA 1
ATOM 803 C C . ASP A 1 109 ? -8.148 -6.588 -8.264 1.00 96.12 109 ASP A C 1
ATOM 805 O O . ASP A 1 109 ? -8.285 -5.862 -7.278 1.00 96.12 109 ASP A O 1
ATOM 809 N N . PRO A 1 110 ? -9.091 -7.492 -8.595 1.00 94.50 110 PRO A N 1
ATOM 810 C CA . PRO A 1 110 ? -10.373 -7.604 -7.893 1.00 94.50 110 PRO A CA 1
ATOM 811 C C . PRO A 1 110 ? -10.247 -8.025 -6.423 1.00 94.50 110 PRO A C 1
ATOM 813 O O . PRO A 1 110 ? -11.226 -7.955 -5.683 1.00 94.50 110 PRO A O 1
ATOM 816 N N . LYS A 1 111 ? -9.067 -8.469 -5.973 1.00 95.69 111 LYS A N 1
ATOM 817 C CA . LYS A 1 111 ? -8.794 -8.689 -4.546 1.00 95.69 111 LYS A CA 1
ATOM 818 C C . LYS A 1 111 ? -8.696 -7.376 -3.759 1.00 95.69 111 LYS A C 1
ATOM 820 O O . LYS A 1 111 ? -8.769 -7.404 -2.527 1.00 95.69 111 LYS A O 1
ATOM 825 N N . ILE A 1 112 ? -8.505 -6.244 -4.439 1.00 94.25 112 ILE A N 1
ATOM 826 C CA . ILE A 1 112 ? -8.523 -4.916 -3.833 1.00 94.25 112 ILE A CA 1
ATOM 827 C C . ILE A 1 112 ? -9.967 -4.422 -3.791 1.00 94.25 112 ILE A C 1
ATOM 829 O O . ILE A 1 112 ? -10.544 -4.024 -4.800 1.00 94.25 112 ILE A O 1
ATOM 833 N N . ASP A 1 113 ? -10.551 -4.420 -2.595 1.00 91.19 113 ASP A N 1
ATOM 834 C CA . ASP A 1 113 ? -11.898 -3.903 -2.374 1.00 91.19 113 ASP A CA 1
ATOM 835 C C . ASP A 1 113 ? -11.840 -2.460 -1.857 1.00 91.19 113 ASP A C 1
ATOM 837 O O . ASP A 1 113 ? -11.929 -2.195 -0.657 1.00 91.19 113 ASP A O 1
ATOM 841 N N . TYR A 1 114 ? -11.674 -1.507 -2.779 1.00 90.00 114 TYR A N 1
ATOM 842 C CA . TYR A 1 114 ? -11.657 -0.080 -2.443 1.00 90.00 114 TYR A CA 1
ATOM 843 C C . TYR A 1 114 ? -12.938 0.370 -1.730 1.00 90.00 114 TYR A C 1
ATOM 845 O O . TYR A 1 114 ? -12.870 1.176 -0.808 1.00 90.00 114 TYR A O 1
ATOM 853 N N . ALA A 1 115 ? -14.105 -0.174 -2.092 1.00 87.62 115 ALA A N 1
ATOM 854 C CA . ALA A 1 115 ? -15.366 0.186 -1.448 1.00 87.62 115 ALA A CA 1
ATOM 855 C C . ALA A 1 115 ? -15.393 -0.238 0.029 1.00 87.62 115 ALA A C 1
ATOM 857 O O . ALA A 1 115 ? -15.868 0.516 0.883 1.00 87.62 115 ALA A O 1
ATOM 858 N N . LYS A 1 116 ? -14.841 -1.413 0.347 1.00 86.38 116 LYS A N 1
ATOM 859 C CA . LYS A 1 116 ? -14.639 -1.844 1.730 1.00 86.38 116 LYS A CA 1
ATOM 860 C C . LYS A 1 116 ? -13.659 -0.935 2.466 1.00 86.38 116 LYS A C 1
ATOM 862 O O . LYS A 1 116 ? -13.985 -0.490 3.563 1.00 86.38 116 LYS A O 1
ATOM 867 N N . HIS A 1 117 ? -12.521 -0.588 1.866 1.00 85.88 117 HIS A N 1
ATOM 868 C CA . HIS A 1 117 ? -11.541 0.319 2.493 1.00 85.88 117 HIS A CA 1
ATOM 869 C C . HIS A 1 117 ? -12.125 1.705 2.762 1.00 85.88 117 HIS A C 1
ATOM 871 O O . HIS A 1 117 ? -11.862 2.298 3.803 1.00 85.88 117 HIS A O 1
ATOM 877 N N . ASN A 1 118 ? -13.019 2.170 1.892 1.00 81.12 118 ASN A N 1
ATOM 878 C CA . ASN A 1 118 ? -13.765 3.415 2.074 1.00 81.12 118 ASN A CA 1
ATOM 879 C C . ASN A 1 118 ? -14.687 3.382 3.282 1.00 81.12 118 ASN A C 1
ATOM 881 O O . ASN A 1 118 ? -14.944 4.418 3.898 1.00 81.12 118 ASN A O 1
ATOM 885 N N . LYS A 1 119 ? -15.216 2.207 3.616 1.00 82.12 119 LYS A N 1
ATOM 886 C CA . LYS A 1 119 ? -16.160 2.025 4.711 1.00 82.12 119 LYS A CA 1
ATOM 887 C C . LYS A 1 119 ? -15.442 1.741 6.026 1.00 82.12 119 LYS A C 1
ATOM 889 O O . LYS A 1 119 ? -15.626 2.506 6.975 1.00 82.12 119 LYS A O 1
ATOM 894 N N . ASP A 1 120 ? -14.638 0.686 6.036 1.00 81.25 120 ASP A N 1
ATOM 895 C CA . ASP A 1 120 ? -14.089 0.043 7.229 1.00 81.25 120 ASP A CA 1
ATOM 896 C C . ASP A 1 120 ? -12.648 0.498 7.519 1.00 81.25 120 ASP A C 1
ATOM 898 O O . ASP A 1 120 ? -12.223 0.505 8.674 1.00 81.25 120 ASP A 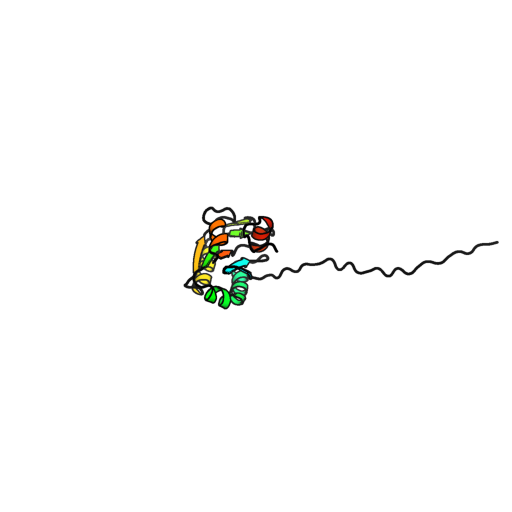O 1
ATOM 902 N N . GLY A 1 121 ? -11.921 0.931 6.482 1.00 74.44 121 GLY A N 1
ATOM 903 C CA . GLY A 1 121 ? -10.498 1.245 6.565 1.00 74.44 121 GLY A CA 1
ATOM 904 C C . GLY A 1 121 ? -9.627 0.017 6.828 1.00 74.44 121 GLY A C 1
ATOM 905 O O . GLY A 1 121 ? -10.058 -1.109 6.601 1.00 74.44 121 GLY A O 1
ATOM 906 N N . GLN A 1 122 ? -8.408 0.231 7.327 1.00 87.81 122 GLN A N 1
ATOM 907 C CA . GLN A 1 122 ? -7.432 -0.811 7.679 1.00 87.81 122 GLN A CA 1
ATOM 908 C C . GLN A 1 122 ? -6.736 -1.470 6.478 1.00 87.81 122 GLN A C 1
ATOM 910 O O . GLN A 1 122 ? -6.729 -2.696 6.326 1.00 87.81 122 GLN A O 1
ATOM 915 N N . ALA A 1 123 ? -6.107 -0.653 5.635 1.00 93.75 123 ALA A N 1
ATOM 916 C CA . ALA A 1 123 ? -5.349 -1.122 4.480 1.00 93.75 123 ALA A CA 1
ATOM 917 C C . ALA A 1 123 ? -3.989 -0.434 4.367 1.00 93.75 123 ALA A C 1
ATOM 919 O O . ALA A 1 123 ? -3.861 0.741 4.686 1.00 93.75 123 ALA A O 1
ATOM 920 N N . LEU A 1 124 ? -2.997 -1.158 3.863 1.00 94.38 124 LEU A N 1
ATOM 921 C CA . LEU A 1 124 ? -1.708 -0.633 3.437 1.00 94.38 124 LEU A CA 1
ATOM 922 C C . LEU A 1 124 ? -1.468 -1.037 1.981 1.00 94.38 124 LEU A C 1
ATOM 924 O O . LEU A 1 124 ? -1.510 -2.222 1.645 1.00 94.38 124 LEU A O 1
ATOM 928 N N . PHE A 1 125 ? -1.184 -0.056 1.135 1.00 94.38 125 PHE A N 1
ATOM 929 C CA . PHE A 1 125 ? -0.834 -0.254 -0.268 1.00 94.38 125 PHE A CA 1
ATOM 930 C C . PHE A 1 125 ? 0.672 -0.045 -0.443 1.00 94.38 125 PHE A C 1
ATOM 932 O O . PHE A 1 125 ? 1.178 1.041 -0.167 1.00 94.38 125 PHE A O 1
ATOM 939 N N . THR A 1 126 ? 1.398 -1.096 -0.836 1.00 92.69 126 THR A N 1
ATOM 940 C CA . THR A 1 126 ? 2.874 -1.097 -0.791 1.00 92.69 126 THR A CA 1
ATOM 941 C C . THR A 1 126 ? 3.545 -0.854 -2.137 1.00 92.69 126 THR A C 1
ATOM 943 O O . THR A 1 126 ? 4.769 -0.815 -2.195 1.00 92.69 126 THR A O 1
ATOM 946 N N . TRP A 1 127 ? 2.789 -0.779 -3.234 1.00 92.50 127 TRP A N 1
ATOM 947 C CA . TRP A 1 127 ? 3.386 -0.574 -4.553 1.00 92.50 127 TRP A CA 1
ATOM 948 C C . TRP A 1 127 ? 3.854 0.870 -4.726 1.00 92.50 127 TRP A C 1
ATOM 950 O O . TRP A 1 127 ? 3.400 1.781 -4.029 1.00 92.50 127 TRP A O 1
ATOM 960 N N . CYS A 1 128 ? 4.780 1.072 -5.660 1.00 92.38 128 CYS A N 1
ATOM 961 C CA . CYS A 1 128 ? 5.336 2.387 -5.936 1.00 92.38 128 CYS A CA 1
ATOM 962 C C . CYS A 1 128 ? 4.245 3.409 -6.245 1.00 92.38 128 CYS A C 1
ATOM 964 O O . CYS A 1 128 ? 3.334 3.121 -7.018 1.00 92.38 128 CYS A O 1
ATOM 966 N N . ASP A 1 129 ? 4.350 4.571 -5.610 1.00 89.62 129 ASP A N 1
ATOM 967 C CA . ASP A 1 129 ? 3.468 5.725 -5.757 1.00 89.62 129 ASP A CA 1
ATOM 968 C C . ASP A 1 129 ? 1.962 5.392 -5.763 1.00 89.62 129 ASP A C 1
ATOM 970 O O . ASP A 1 129 ? 1.131 5.943 -6.498 1.00 89.62 129 ASP A O 1
ATOM 974 N N . SER A 1 130 ? 1.592 4.430 -4.914 1.00 92.56 130 SER A N 1
ATOM 975 C CA . SER A 1 130 ? 0.196 4.095 -4.634 1.00 92.56 130 SER A CA 1
ATOM 976 C C . SER A 1 130 ? -0.602 5.304 -4.142 1.00 92.56 130 SER A C 1
ATOM 978 O O . SER A 1 130 ? -1.809 5.376 -4.378 1.00 92.56 130 SER A O 1
ATOM 980 N N . ASP A 1 131 ? 0.069 6.265 -3.507 1.00 93.44 131 ASP A N 1
ATOM 981 C CA . ASP A 1 131 ? -0.524 7.509 -3.051 1.00 93.44 131 ASP A CA 1
ATOM 982 C C . ASP A 1 131 ? -1.056 8.361 -4.211 1.00 93.44 131 ASP A C 1
ATOM 984 O O . ASP A 1 131 ? -2.254 8.674 -4.254 1.00 93.44 131 ASP A O 1
ATOM 988 N N . THR A 1 132 ? -0.206 8.650 -5.204 1.00 91.94 132 THR A N 1
ATOM 989 C CA . THR A 1 132 ? -0.612 9.367 -6.418 1.00 91.94 132 THR A CA 1
ATOM 990 C C . THR A 1 132 ? -1.720 8.624 -7.148 1.00 91.94 132 THR A C 1
ATOM 992 O O . THR A 1 132 ? -2.719 9.238 -7.542 1.00 91.94 132 THR A O 1
ATOM 995 N N . TYR A 1 133 ? -1.607 7.298 -7.281 1.00 92.94 133 TYR A N 1
ATOM 996 C CA . TYR A 1 133 ? -2.631 6.494 -7.944 1.00 92.94 133 TYR A CA 1
ATOM 997 C C . TYR A 1 133 ? -4.004 6.641 -7.275 1.00 92.94 133 TYR A C 1
ATOM 999 O O . TYR A 1 133 ? -5.015 6.900 -7.938 1.00 92.94 133 TYR A O 1
ATOM 1007 N N . ILE A 1 134 ? -4.051 6.487 -5.953 1.00 92.06 134 ILE A N 1
ATOM 1008 C CA . ILE A 1 134 ? -5.292 6.521 -5.180 1.00 92.06 134 ILE A CA 1
ATOM 1009 C C . ILE A 1 134 ? -5.922 7.919 -5.207 1.00 92.06 134 ILE A C 1
ATOM 1011 O O . ILE A 1 134 ? -7.139 8.029 -5.407 1.00 92.06 134 ILE A O 1
ATOM 1015 N N . LYS A 1 135 ? -5.109 8.977 -5.080 1.00 90.75 135 LYS A N 1
ATOM 1016 C CA . LYS A 1 135 ? -5.545 10.379 -5.200 1.00 90.75 135 LYS A CA 1
ATOM 1017 C C . LYS A 1 135 ? -6.136 10.670 -6.577 1.00 90.75 135 LYS A C 1
ATOM 1019 O O . LYS A 1 135 ? -7.261 11.164 -6.675 1.00 90.75 135 LYS A O 1
ATOM 1024 N N . ALA A 1 136 ? -5.409 10.334 -7.642 1.00 90.94 136 ALA A N 1
ATOM 1025 C CA . ALA A 1 136 ? -5.805 10.638 -9.016 1.00 90.94 136 ALA A CA 1
ATOM 1026 C C . ALA A 1 136 ? -7.128 9.964 -9.412 1.00 90.94 136 ALA A C 1
ATOM 1028 O O . ALA A 1 136 ? -7.938 10.550 -10.132 1.00 90.94 136 ALA A O 1
ATOM 1029 N N . ASN A 1 137 ? -7.369 8.751 -8.908 1.00 90.25 137 ASN A N 1
ATOM 1030 C CA . ASN A 1 137 ? -8.557 7.963 -9.231 1.00 90.25 137 ASN A CA 1
ATOM 1031 C C . ASN A 1 137 ? -9.698 8.116 -8.212 1.00 90.25 137 ASN A C 1
ATOM 1033 O O . ASN A 1 137 ? -10.743 7.489 -8.376 1.00 90.25 137 ASN A O 1
ATOM 1037 N N . LYS A 1 138 ? -9.530 8.961 -7.182 1.00 86.56 138 LYS A N 1
ATOM 1038 C CA . LYS A 1 138 ? -10.533 9.214 -6.129 1.00 86.56 138 LYS A CA 1
ATOM 1039 C C . LYS A 1 138 ? -11.029 7.927 -5.464 1.00 86.56 138 LYS A C 1
ATOM 1041 O O . LYS A 1 138 ? -12.221 7.767 -5.204 1.00 86.56 138 LYS A O 1
ATOM 1046 N N . LEU A 1 139 ? -10.112 6.991 -5.232 1.00 88.50 139 LEU A N 1
ATOM 1047 C CA . LEU A 1 139 ? -10.477 5.646 -4.786 1.00 88.50 139 LEU A CA 1
ATOM 1048 C C . LEU A 1 139 ? -10.863 5.599 -3.312 1.00 88.50 139 LEU A C 1
ATOM 1050 O O . LEU A 1 139 ? -11.557 4.661 -2.926 1.00 88.50 139 LEU A O 1
ATOM 1054 N N . LEU A 1 140 ? -10.476 6.616 -2.530 1.00 83.94 140 LEU A N 1
ATOM 1055 C CA . LEU A 1 140 ? -10.815 6.736 -1.118 1.00 83.94 140 LEU A CA 1
ATOM 1056 C C . LEU A 1 140 ? -11.450 8.106 -0.785 1.00 83.94 140 LEU A C 1
ATOM 1058 O O . LEU A 1 140 ? -10.917 9.136 -1.202 1.00 83.94 140 LEU A O 1
ATOM 1062 N N . PRO A 1 141 ? -12.587 8.148 -0.057 1.00 66.38 141 PRO A N 1
ATOM 1063 C CA . PRO A 1 141 ? -13.415 9.345 0.107 1.00 66.38 141 PRO A CA 1
ATOM 1064 C C . PRO A 1 141 ? -12.798 10.405 1.023 1.00 66.38 141 PRO A C 1
ATOM 1066 O O . PRO A 1 141 ? -13.163 11.567 0.903 1.00 66.38 141 PRO A O 1
ATOM 1069 N N . ASP A 1 142 ? -11.851 10.027 1.886 1.00 65.69 142 ASP A N 1
ATOM 1070 C CA . ASP A 1 142 ? -11.220 10.931 2.858 1.00 65.69 142 ASP A CA 1
ATOM 1071 C C . ASP A 1 142 ? -9.855 11.483 2.378 1.00 65.69 142 ASP A C 1
ATOM 1073 O O . ASP A 1 142 ? -9.140 12.131 3.139 1.00 65.69 142 ASP A O 1
ATOM 1077 N N . ILE A 1 143 ? -9.463 11.211 1.125 1.00 64.06 143 ILE A N 1
ATOM 1078 C CA . ILE A 1 143 ? -8.139 11.565 0.568 1.00 64.06 143 ILE A CA 1
ATOM 1079 C C . ILE A 1 143 ? -8.131 12.911 -0.170 1.00 64.06 143 ILE A C 1
ATOM 1081 O O . ILE A 1 143 ? -7.068 13.459 -0.468 1.00 64.06 143 ILE A O 1
ATOM 1085 N N . ILE A 1 144 ? -9.303 13.491 -0.427 1.00 50.06 144 ILE A N 1
ATOM 1086 C CA . ILE A 1 144 ? -9.429 14.796 -1.079 1.00 50.06 144 ILE A CA 1
ATOM 1087 C C . ILE A 1 144 ? -10.081 15.766 -0.082 1.00 50.06 144 ILE A C 1
ATOM 1089 O O . ILE A 1 144 ? -11.226 15.514 0.295 1.00 50.06 144 ILE A O 1
ATOM 1093 N N . PRO A 1 145 ? -9.376 16.825 0.367 1.00 43.84 145 PRO A N 1
ATOM 1094 C CA . PRO A 1 145 ? -9.989 17.898 1.148 1.00 43.84 145 PRO A CA 1
ATOM 1095 C C . PRO A 1 145 ? -11.058 18.664 0.356 1.00 43.84 145 PRO A C 1
ATOM 1097 O O . PRO A 1 145 ? -10.931 18.769 -0.889 1.00 43.84 145 PRO A O 1
#

pLDDT: mean 81.83, std 18.41, range [38.09, 96.62]

Foldseek 3Di:
DDDDDDDDDDDPPDDPPPDPPCPDQAWDAFPLGEIEGAAFDALVRLLVRCVVCVVVLVVSFAAEEEAFAAADNQQWGDGGDDPVSVVSNVVSCVSPVNYHYDYARTPPGPVDDLVCCQPNNRYYYRHGRRVNNCLVVVSHVGSDD